Protein AF-A0A918C6N3-F1 (afdb_monomer)

Nearest PDB structures (foldseek):
  7cww-assembly1_A  TM=4.106E-01  e=6.142E-01  Streptomyces laurentii
  2q3v-assembly1_A  TM=5.519E-01  e=2.098E+00  Arabidopsis thaliana
  3nrb-assembly1_A  TM=4.940E-01  e=1.251E+00  Pseudomonas putida KT2440
  8eq9-assembly1_AAA  TM=5.009E-01  e=3.092E+00  Homo sapiens
  6sgb-assembly1_FQ  TM=4.267E-01  e=2.717E+00  Trypanosoma brucei brucei

Organism: NCBI:txid28893

Sequence (65 aa):
MRHFSQANPAGPGCDSVPALLRRLADSIEALAPAEIQDVVIASEMAEHGPWRSGTVYFHLPEDED

Foldseek 3Di:
DDKDKDWDDPDACLVPPVVQVVVVVVVCVVVPPKAWDDKDWDFDQDPNGTRIMIMTDIDDPVNVD

Solvent-accessible surface area (backbone atoms only — not comparable to full-atom values): 3806 Å² total; per-residue (Å²): 123,50,74,52,72,52,62,42,62,88,49,90,65,13,48,43,61,71,65,40,52,52,53,51,48,57,51,55,63,73,52,61,76,58,51,76,75,49,77,49,77,50,70,45,90,46,97,65,40,45,35,31,33,40,36,41,32,30,36,48,75,84,68,76,116

Secondary structure (DSSP, 8-state):
-EEEEEEPPSSTTTT-HHHHHHHHHHHHHHT-S-EEEEEEEEEEEETTEEEEEEEEEEE-GGG--

Structure (mmCIF, N/CA/C/O backbone):
data_AF-A0A918C6N3-F1
#
_entry.id   AF-A0A918C6N3-F1
#
loop_
_atom_site.group_PDB
_atom_site.id
_atom_site.type_symbol
_atom_site.label_atom_id
_atom_site.label_alt_id
_atom_site.label_co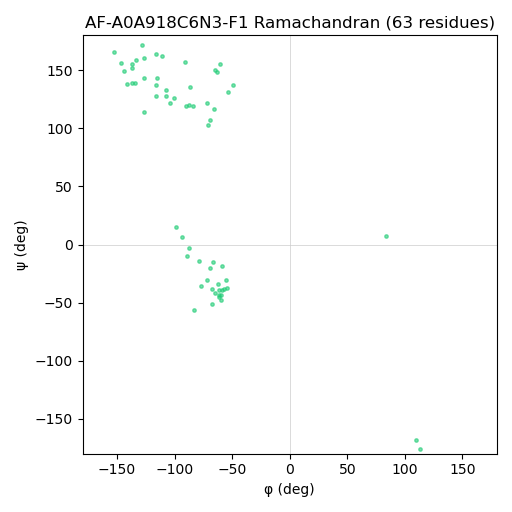mp_id
_atom_site.label_asym_id
_atom_site.label_entity_id
_atom_site.label_seq_id
_atom_site.pdbx_PDB_ins_code
_atom_site.Cartn_x
_atom_site.Cartn_y
_atom_site.Cartn_z
_atom_site.occupancy
_atom_site.B_iso_or_equiv
_atom_site.auth_seq_id
_atom_site.auth_comp_id
_atom_site.auth_asym_id
_atom_site.auth_atom_id
_atom_site.pdbx_PDB_model_num
ATOM 1 N N . MET A 1 1 ? -0.429 4.300 17.440 1.00 87.88 1 MET A N 1
ATOM 2 C CA . MET A 1 1 ? 0.098 4.484 16.064 1.00 87.88 1 MET A CA 1
ATOM 3 C C . MET A 1 1 ? 0.931 3.274 15.688 1.00 87.88 1 MET A C 1
ATOM 5 O O . MET A 1 1 ? 2.029 3.077 16.206 1.00 87.88 1 MET A O 1
ATOM 9 N N . ARG A 1 2 ? 0.375 2.448 14.808 1.00 95.44 2 ARG A N 1
ATOM 10 C CA . ARG A 1 2 ? 0.981 1.230 14.267 1.00 95.44 2 ARG A CA 1
ATOM 11 C C . ARG A 1 2 ? 1.303 1.464 12.792 1.00 95.44 2 ARG A C 1
ATOM 13 O O . ARG A 1 2 ? 0.787 2.403 12.184 1.00 95.44 2 ARG A O 1
ATOM 20 N N . HIS A 1 3 ? 2.174 0.643 12.216 1.00 97.44 3 HIS A N 1
ATOM 21 C CA . HIS A 1 3 ? 2.461 0.725 10.789 1.00 97.44 3 HIS A CA 1
ATOM 22 C C . HIS A 1 3 ? 2.774 -0.636 10.178 1.00 97.44 3 HIS A C 1
ATOM 24 O O . HIS A 1 3 ? 3.241 -1.546 10.863 1.00 97.44 3 HIS A O 1
ATOM 30 N N . PHE A 1 4 ? 2.558 -0.751 8.871 1.00 98.06 4 PHE A N 1
ATOM 31 C CA . PHE A 1 4 ? 3.080 -1.849 8.063 1.00 98.06 4 PHE A CA 1
ATOM 32 C C . PHE A 1 4 ? 3.624 -1.314 6.739 1.00 98.06 4 PHE A C 1
ATOM 34 O O . PHE A 1 4 ? 3.204 -0.258 6.267 1.00 98.06 4 PHE A O 1
ATOM 41 N N . SER A 1 5 ? 4.558 -2.048 6.139 1.00 98.06 5 SER A N 1
ATOM 42 C CA . SER A 1 5 ? 5.143 -1.697 4.846 1.00 98.06 5 SER A CA 1
ATOM 43 C C . SER A 1 5 ? 5.024 -2.858 3.871 1.00 98.06 5 SER A C 1
ATOM 45 O O . SER A 1 5 ? 5.179 -4.020 4.248 1.00 98.06 5 SER A O 1
ATOM 47 N N . GLN A 1 6 ? 4.775 -2.541 2.606 1.00 98.12 6 GLN A N 1
ATOM 48 C CA . GLN A 1 6 ? 4.742 -3.498 1.505 1.00 98.12 6 GLN A CA 1
ATOM 49 C C . GLN A 1 6 ? 5.455 -2.919 0.290 1.00 98.12 6 GLN A C 1
ATOM 51 O O . GLN A 1 6 ? 5.489 -1.708 0.084 1.00 98.12 6 GLN A O 1
ATOM 56 N N . ALA A 1 7 ? 6.015 -3.794 -0.535 1.00 97.25 7 ALA A N 1
ATOM 57 C CA . ALA A 1 7 ? 6.665 -3.416 -1.778 1.00 97.25 7 ALA A CA 1
ATOM 58 C C . ALA A 1 7 ? 6.087 -4.199 -2.954 1.00 97.25 7 ALA A C 1
ATOM 60 O O . ALA A 1 7 ? 5.488 -5.271 -2.796 1.00 97.25 7 ALA A O 1
ATOM 61 N N . ASN A 1 8 ? 6.296 -3.679 -4.160 1.00 97.38 8 ASN A N 1
ATOM 62 C CA . ASN A 1 8 ? 6.082 -4.474 -5.357 1.00 97.38 8 ASN A CA 1
ATOM 63 C C . ASN A 1 8 ? 7.007 -5.709 -5.354 1.00 9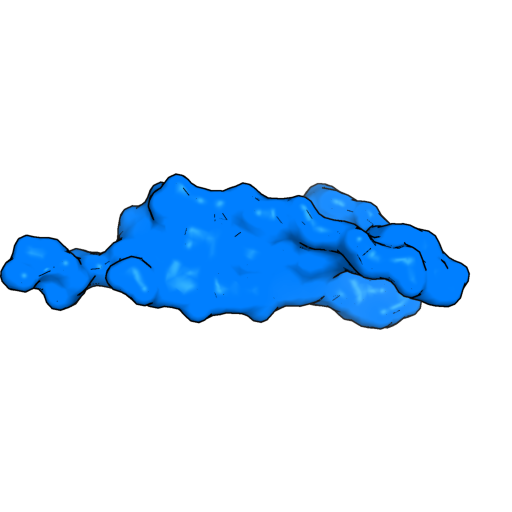7.38 8 ASN A C 1
ATOM 65 O O . ASN A 1 8 ? 8.036 -5.682 -4.685 1.00 97.38 8 ASN A O 1
ATOM 69 N N . PRO A 1 9 ? 6.692 -6.819 -6.046 1.00 95.56 9 PRO A N 1
ATOM 70 C CA . PRO A 1 9 ? 7.664 -7.892 -6.186 1.00 95.56 9 PRO A CA 1
ATOM 71 C C . PRO A 1 9 ? 8.851 -7.360 -6.996 1.00 95.56 9 PRO A C 1
ATOM 73 O O . PRO A 1 9 ? 8.683 -6.479 -7.845 1.00 95.56 9 PRO A O 1
ATOM 76 N N . ALA A 1 10 ? 10.042 -7.890 -6.734 1.00 92.56 10 ALA A N 1
ATOM 77 C CA . ALA A 1 10 ? 11.191 -7.624 -7.586 1.00 92.56 10 ALA A CA 1
ATOM 78 C C . ALA A 1 10 ? 10.939 -8.186 -8.996 1.00 92.56 10 ALA A C 1
ATOM 80 O O . ALA A 1 10 ? 10.260 -9.204 -9.151 1.00 92.56 10 ALA A O 1
ATOM 81 N N . GLY A 1 11 ? 11.498 -7.533 -10.014 1.00 93.12 11 GLY A N 1
ATOM 82 C CA . GLY A 1 11 ? 11.319 -7.930 -11.411 1.00 93.12 11 GLY A CA 1
ATOM 83 C C . GLY A 1 11 ? 10.449 -6.964 -12.221 1.00 93.12 11 GLY A C 1
ATOM 84 O O . GLY A 1 11 ? 10.157 -5.853 -11.775 1.00 93.12 11 GLY A O 1
ATOM 85 N N . PRO A 1 12 ? 10.029 -7.374 -13.429 1.00 93.44 12 PRO A N 1
ATOM 86 C CA . PRO A 1 12 ? 9.153 -6.576 -14.278 1.00 93.44 12 PRO A CA 1
ATOM 87 C C . PRO A 1 12 ? 7.874 -6.134 -13.554 1.00 93.44 12 PRO A C 1
ATOM 89 O O . PRO A 1 12 ? 7.184 -6.941 -12.934 1.00 93.44 12 PRO A O 1
ATOM 92 N N . GLY A 1 13 ? 7.550 -4.843 -13.653 1.00 92.44 13 GLY A N 1
ATOM 93 C CA . GLY A 1 13 ? 6.393 -4.247 -12.978 1.00 92.44 13 GLY A CA 1
ATOM 94 C C . GLY A 1 13 ? 6.647 -3.844 -11.522 1.00 92.44 13 GLY A C 1
ATOM 95 O O . GLY A 1 13 ? 5.707 -3.421 -10.840 1.00 92.44 13 GLY A O 1
ATOM 96 N N . CYS A 1 14 ? 7.896 -3.924 -11.040 1.00 95.38 14 CYS A N 1
ATOM 97 C CA . CYS A 1 14 ? 8.279 -3.415 -9.721 1.00 95.38 14 CYS A CA 1
ATOM 98 C C . CYS A 1 14 ? 8.003 -1.906 -9.556 1.00 95.38 14 CYS A C 1
ATOM 100 O O . CYS A 1 14 ? 7.870 -1.419 -8.433 1.00 95.38 14 CYS A O 1
ATOM 102 N N . ASP A 1 15 ? 7.830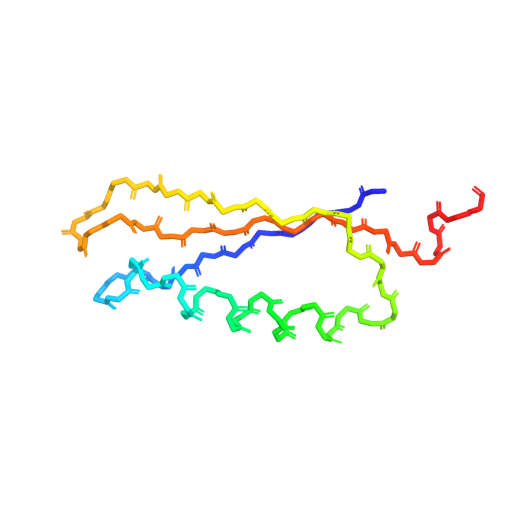 -1.183 -10.658 1.00 96.00 15 ASP A N 1
ATOM 103 C CA . ASP A 1 15 ? 7.569 0.251 -10.754 1.00 96.00 15 ASP A CA 1
ATOM 104 C C . ASP A 1 15 ? 6.082 0.645 -10.731 1.00 96.00 15 ASP A C 1
ATOM 106 O O . ASP A 1 15 ? 5.748 1.828 -10.587 1.00 96.00 15 ASP A O 1
ATOM 110 N N . SER A 1 16 ? 5.182 -0.336 -10.824 1.00 96.94 16 SER A N 1
ATOM 111 C CA . SER A 1 16 ? 3.743 -0.115 -10.950 1.00 96.94 16 SER A CA 1
ATOM 112 C C . SER A 1 16 ? 3.115 0.418 -9.660 1.00 96.94 16 SER A C 1
ATOM 114 O O . SER A 1 16 ? 2.823 -0.327 -8.721 1.00 96.94 16 SER A O 1
ATOM 116 N N . VAL A 1 17 ? 2.839 1.723 -9.628 1.00 96.75 17 VAL A N 1
ATOM 117 C CA . VAL A 1 17 ? 2.090 2.371 -8.537 1.00 96.75 17 VAL A CA 1
ATOM 118 C C . VAL A 1 17 ? 0.675 1.784 -8.381 1.00 96.75 17 VAL A C 1
ATOM 120 O O . VAL A 1 17 ? 0.297 1.471 -7.253 1.00 96.75 17 VAL A O 1
ATOM 123 N N . PRO A 1 18 ? -0.108 1.530 -9.453 1.00 98.06 18 PRO A N 1
ATOM 124 C CA . PRO A 1 18 ? -1.431 0.921 -9.300 1.00 98.06 18 PRO A CA 1
ATOM 125 C C . PRO A 1 18 ? -1.395 -0.486 -8.689 1.00 98.06 18 PRO A C 1
ATOM 127 O O . PRO A 1 18 ? -2.313 -0.863 -7.964 1.00 98.06 18 PRO A O 1
ATOM 130 N N . ALA A 1 19 ? -0.362 -1.286 -8.978 1.00 97.56 19 ALA A N 1
ATOM 131 C CA . ALA A 1 19 ? -0.216 -2.617 -8.384 1.00 97.56 19 ALA A CA 1
ATOM 132 C C . ALA A 1 19 ? 0.160 -2.558 -6.895 1.00 97.56 19 ALA A C 1
ATOM 134 O O . ALA A 1 19 ? -0.212 -3.457 -6.139 1.00 97.56 19 ALA A O 1
ATOM 135 N N . LEU A 1 20 ? 0.891 -1.522 -6.473 1.00 98.31 20 LEU A N 1
ATOM 136 C CA . LEU A 1 20 ? 1.158 -1.264 -5.059 1.00 98.31 20 LEU A CA 1
ATOM 137 C C . LEU A 1 20 ? -0.137 -0.878 -4.333 1.00 98.31 20 LEU A C 1
ATOM 139 O O . LEU A 1 20 ? -0.485 -1.505 -3.339 1.00 98.31 20 LEU A O 1
ATOM 143 N N . LEU A 1 21 ? -0.878 0.100 -4.867 1.00 98.25 21 LEU A N 1
ATOM 144 C CA . LEU A 1 21 ? -2.097 0.617 -4.235 1.00 98.25 21 LEU A CA 1
ATOM 145 C C . LEU A 1 21 ? -3.163 -0.461 -4.021 1.00 98.25 21 LEU A C 1
ATOM 147 O O . LEU A 1 21 ? -3.787 -0.480 -2.967 1.00 98.25 21 LEU A O 1
ATOM 151 N N . ARG A 1 22 ? -3.343 -1.384 -4.977 1.00 98.31 22 ARG A N 1
ATOM 152 C CA . ARG A 1 22 ? -4.283 -2.507 -4.805 1.00 98.31 22 ARG A CA 1
ATOM 153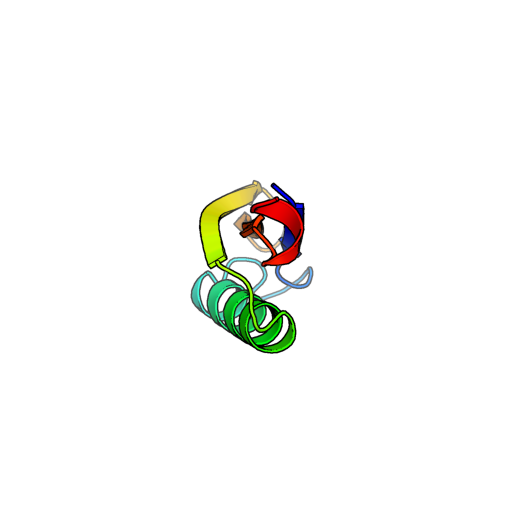 C C . ARG A 1 22 ? -3.898 -3.412 -3.634 1.00 98.31 22 ARG A C 1
ATOM 155 O O . ARG A 1 22 ? -4.744 -3.710 -2.812 1.00 98.31 22 ARG A O 1
ATOM 162 N N . ARG A 1 23 ? -2.618 -3.768 -3.497 1.00 97.62 23 ARG A N 1
ATOM 163 C CA . ARG A 1 23 ? -2.157 -4.616 -2.382 1.00 97.62 23 ARG A CA 1
ATOM 164 C C . ARG A 1 23 ? -2.250 -3.940 -1.023 1.00 97.62 23 ARG A C 1
ATOM 166 O O . ARG A 1 23 ? -2.596 -4.593 -0.040 1.00 97.62 23 ARG A O 1
ATOM 173 N N . LEU A 1 24 ? -1.954 -2.640 -0.976 1.00 98.19 24 LEU A N 1
ATOM 174 C CA . LEU A 1 24 ? -2.167 -1.854 0.235 1.00 98.19 24 LEU A CA 1
ATOM 175 C C . LEU A 1 24 ? -3.653 -1.844 0.602 1.00 98.19 24 LEU A C 1
ATOM 177 O O . LEU A 1 24 ? -3.970 -2.065 1.764 1.00 98.19 24 LEU A O 1
ATOM 181 N N . ALA A 1 25 ? -4.546 -1.656 -0.375 1.00 97.69 25 ALA A N 1
ATOM 182 C CA . ALA A 1 25 ? -5.989 -1.707 -0.153 1.00 97.69 25 ALA A CA 1
ATOM 183 C C . ALA A 1 25 ? -6.440 -3.076 0.385 1.00 97.69 25 ALA A C 1
ATOM 185 O O . ALA A 1 25 ? -7.106 -3.109 1.415 1.00 97.69 25 ALA A O 1
ATOM 186 N N . ASP A 1 26 ? -5.993 -4.181 -0.225 1.00 98.12 26 ASP A N 1
ATOM 187 C CA . ASP A 1 26 ? -6.298 -5.54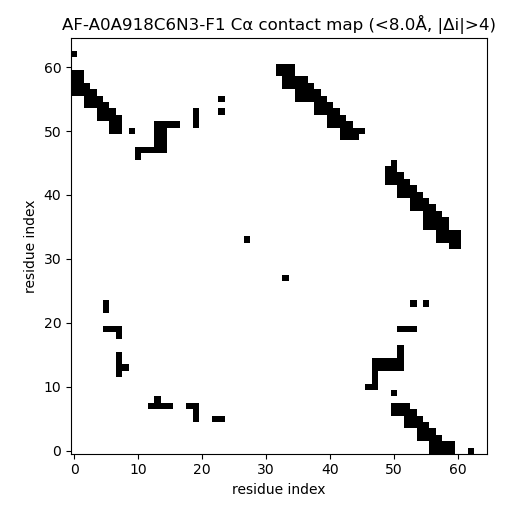4 0.246 1.00 98.12 26 ASP A CA 1
ATOM 188 C C . ASP A 1 26 ? -5.844 -5.754 1.707 1.00 98.12 26 ASP A C 1
ATOM 190 O O . ASP A 1 26 ? -6.517 -6.399 2.510 1.00 98.12 26 ASP A O 1
ATOM 194 N N . SER A 1 27 ? -4.694 -5.182 2.077 1.00 97.62 27 SER A N 1
ATOM 195 C CA . SER A 1 27 ? -4.134 -5.311 3.429 1.00 97.62 27 SER A CA 1
ATOM 196 C C . SER A 1 27 ? -4.839 -4.410 4.444 1.00 97.62 27 SER A C 1
ATOM 198 O O . SER A 1 27 ? -5.019 -4.809 5.591 1.00 97.62 27 SER A O 1
ATOM 200 N N . ILE A 1 28 ? -5.261 -3.211 4.031 1.00 96.75 28 ILE A N 1
ATOM 201 C CA . ILE A 1 28 ? -6.077 -2.300 4.845 1.00 96.75 28 ILE A CA 1
ATOM 202 C C . ILE A 1 28 ? -7.448 -2.924 5.126 1.00 96.75 28 ILE A C 1
ATOM 204 O O . ILE A 1 28 ? -7.915 -2.869 6.260 1.00 96.75 28 ILE A O 1
ATOM 208 N N . GLU A 1 29 ? -8.070 -3.561 4.133 1.00 96.94 29 GLU A N 1
ATOM 209 C CA . GLU A 1 29 ? -9.352 -4.253 4.310 1.00 96.94 29 GLU A CA 1
ATOM 210 C C . GLU A 1 29 ? -9.240 -5.398 5.332 1.00 96.94 29 GLU A C 1
ATOM 212 O O . GLU A 1 29 ? -10.106 -5.551 6.192 1.00 96.94 29 GLU A O 1
ATOM 217 N N . ALA A 1 30 ? -8.127 -6.140 5.314 1.00 96.12 30 ALA A N 1
ATOM 218 C CA . ALA A 1 30 ? -7.860 -7.213 6.271 1.00 96.12 30 ALA A CA 1
ATOM 219 C C . ALA A 1 30 ? -7.594 -6.732 7.714 1.00 96.12 30 ALA A C 1
ATOM 221 O O . ALA A 1 30 ? -7.724 -7.526 8.644 1.00 96.12 30 ALA A O 1
ATOM 222 N N . LEU A 1 31 ? -7.218 -5.463 7.917 1.00 93.69 31 LEU A N 1
ATOM 223 C CA . LEU A 1 31 ? -6.979 -4.889 9.249 1.00 93.69 31 LEU A CA 1
ATOM 224 C C . LEU A 1 31 ? -8.261 -4.515 10.001 1.00 93.69 31 LEU A C 1
ATOM 226 O O . LEU A 1 31 ? -8.173 -4.225 11.192 1.00 93.69 31 LEU A O 1
ATOM 230 N N . ALA A 1 32 ? -9.416 -4.456 9.327 1.00 84.75 32 ALA A N 1
ATOM 231 C CA . ALA A 1 32 ? -10.632 -3.863 9.875 1.00 84.75 32 ALA A CA 1
ATOM 232 C C . ALA A 1 32 ? -10.977 -4.363 11.299 1.00 84.75 32 ALA A C 1
ATOM 234 O O . ALA A 1 32 ? -10.946 -5.573 11.543 1.00 84.75 32 ALA A O 1
ATOM 235 N N . PRO A 1 33 ? -11.395 -3.467 12.219 1.00 89.25 33 PRO A N 1
ATOM 236 C CA . PRO A 1 33 ? -11.544 -2.012 12.071 1.00 89.25 33 PRO A CA 1
ATOM 237 C C . PRO A 1 33 ? -10.236 -1.254 12.387 1.00 89.25 33 PRO A C 1
ATOM 239 O O . PRO A 1 33 ? -9.745 -1.328 13.505 1.00 89.25 33 PRO A O 1
ATOM 242 N N . ALA A 1 34 ? -9.693 -0.494 11.430 1.00 94.12 34 ALA A N 1
ATOM 243 C CA . ALA A 1 34 ? -8.517 0.364 11.623 1.00 94.12 34 ALA A CA 1
ATOM 244 C C . ALA A 1 34 ? -8.750 1.752 11.001 1.00 94.12 34 ALA A C 1
ATOM 246 O O . ALA A 1 34 ? -9.281 1.845 9.892 1.00 94.12 34 ALA A O 1
ATOM 247 N N . GLU A 1 35 ? -8.331 2.819 11.684 1.00 95.69 35 GLU A N 1
ATOM 248 C CA . GLU A 1 35 ? -8.308 4.179 11.133 1.00 95.69 35 GLU A CA 1
ATOM 249 C C . GLU A 1 35 ? -6.956 4.431 10.464 1.00 95.69 35 GLU A C 1
ATOM 251 O O . GLU A 1 35 ? -5.908 4.378 11.112 1.00 95.69 35 GLU A O 1
ATOM 256 N N . ILE A 1 36 ? -6.963 4.702 9.158 1.00 96.75 36 ILE A N 1
ATOM 257 C CA . ILE A 1 36 ? -5.735 4.996 8.417 1.00 96.75 36 ILE A CA 1
ATOM 258 C C . ILE A 1 36 ? -5.386 6.472 8.583 1.00 96.75 36 ILE A C 1
ATOM 260 O O . ILE A 1 36 ? -6.139 7.342 8.154 1.00 96.75 36 ILE A O 1
ATOM 264 N N . GLN A 1 37 ? -4.215 6.727 9.161 1.00 96.94 37 GLN A N 1
ATOM 265 C CA . GLN A 1 37 ? -3.671 8.065 9.346 1.00 96.94 37 GLN A CA 1
ATOM 266 C C . GLN A 1 37 ? -2.957 8.542 8.080 1.00 96.94 37 GLN A C 1
ATOM 268 O O . GLN A 1 37 ? -3.314 9.575 7.527 1.00 96.94 37 GLN A O 1
ATOM 273 N N . ASP A 1 38 ? -1.966 7.777 7.610 1.00 97.94 38 ASP A N 1
ATOM 274 C CA . ASP A 1 38 ? -1.108 8.170 6.491 1.00 97.94 38 ASP A CA 1
ATOM 275 C C . ASP A 1 38 ? -0.720 6.977 5.618 1.00 97.94 38 ASP A C 1
ATOM 277 O O . ASP A 1 38 ? -0.526 5.855 6.093 1.00 97.94 38 ASP A O 1
ATOM 281 N N . VAL A 1 39 ? -0.523 7.246 4.326 1.00 97.94 39 VAL A N 1
ATOM 282 C CA . VAL A 1 39 ? 0.087 6.309 3.375 1.00 97.94 39 VAL A CA 1
ATOM 283 C C . VAL A 1 39 ? 1.247 7.003 2.671 1.00 97.94 39 VAL A C 1
ATOM 285 O O . VAL A 1 39 ? 1.053 7.941 1.899 1.00 97.94 39 VAL A O 1
ATOM 288 N N . VAL A 1 40 ? 2.464 6.520 2.910 1.00 98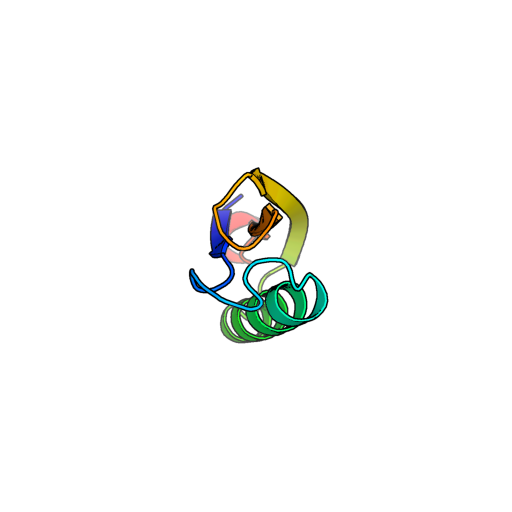.12 40 VAL A N 1
ATOM 289 C CA . VAL A 1 40 ? 3.693 7.058 2.315 1.00 98.12 40 VAL A CA 1
ATOM 290 C C . VAL A 1 40 ? 4.166 6.122 1.215 1.00 98.12 40 VAL A C 1
ATOM 292 O O . VAL A 1 40 ? 4.446 4.959 1.483 1.00 98.12 40 VAL A O 1
ATOM 295 N N . ILE A 1 41 ? 4.289 6.627 -0.014 1.00 97.50 41 ILE A N 1
ATOM 296 C CA . ILE A 1 41 ? 4.840 5.876 -1.149 1.00 97.50 41 ILE A CA 1
ATOM 297 C C . ILE A 1 41 ? 6.288 6.301 -1.374 1.00 97.50 41 ILE A C 1
ATOM 299 O O . ILE A 1 41 ? 6.572 7.483 -1.569 1.00 97.50 41 ILE A O 1
ATOM 303 N N . ALA A 1 42 ? 7.189 5.326 -1.403 1.00 97.00 42 ALA A N 1
ATOM 304 C CA . ALA A 1 42 ? 8.599 5.520 -1.698 1.00 97.00 42 ALA A CA 1
ATOM 305 C C . ALA A 1 42 ? 8.997 4.796 -2.991 1.00 97.00 42 ALA A C 1
ATOM 307 O O . ALA A 1 42 ? 8.281 3.938 -3.524 1.00 97.00 42 ALA A O 1
ATOM 308 N N . SER A 1 43 ? 10.158 5.172 -3.519 1.00 95.94 43 SER A N 1
ATOM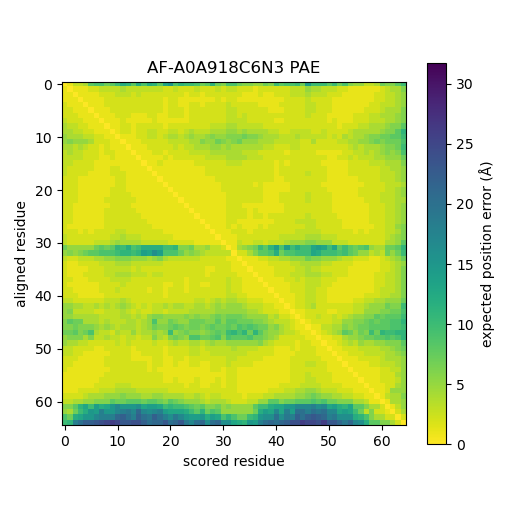 309 C CA . SER A 1 43 ? 10.790 4.463 -4.624 1.00 95.94 43 SER A CA 1
ATOM 310 C C . SER A 1 43 ? 12.292 4.388 -4.447 1.00 95.94 43 SER A C 1
ATOM 312 O O . SER A 1 43 ? 12.919 5.400 -4.135 1.00 95.94 43 SER A O 1
ATOM 314 N N . GLU A 1 44 ? 12.854 3.224 -4.741 1.00 94.94 44 GLU A N 1
ATOM 315 C CA . GLU A 1 44 ? 14.294 2.986 -4.808 1.00 94.94 44 GLU A CA 1
ATOM 316 C C . GLU A 1 44 ? 14.689 2.630 -6.245 1.00 94.94 44 GLU A C 1
ATOM 318 O O . GLU A 1 44 ? 13.930 1.974 -6.954 1.00 94.94 44 GLU A O 1
ATOM 323 N N . MET A 1 45 ? 15.855 3.074 -6.715 1.00 94.69 45 MET A N 1
ATOM 324 C CA . MET A 1 45 ? 16.318 2.716 -8.057 1.00 94.69 45 MET A CA 1
ATOM 325 C C . MET A 1 45 ? 16.738 1.240 -8.088 1.00 94.69 45 MET A C 1
ATOM 327 O O . MET A 1 45 ? 17.643 0.853 -7.355 1.00 94.69 45 MET A O 1
ATOM 331 N N . ALA A 1 46 ? 16.123 0.433 -8.953 1.00 89.94 46 ALA A N 1
ATOM 332 C CA . ALA A 1 46 ? 16.465 -0.976 -9.147 1.00 89.94 46 ALA A CA 1
ATOM 333 C C . ALA A 1 46 ? 16.690 -1.298 -10.635 1.00 89.94 46 ALA A C 1
ATOM 335 O O . ALA A 1 46 ? 16.418 -0.481 -11.515 1.00 89.94 46 ALA A O 1
ATOM 336 N N . GLU A 1 47 ? 17.171 -2.512 -10.922 1.00 89.94 47 GLU A N 1
ATOM 337 C CA . GLU A 1 47 ? 17.499 -2.980 -12.281 1.00 89.94 47 GLU A CA 1
ATOM 338 C C . GLU A 1 47 ? 16.327 -2.847 -13.270 1.00 89.94 47 GLU A C 1
ATOM 340 O O . GLU A 1 47 ? 16.519 -2.487 -14.428 1.00 89.94 47 GLU A O 1
ATOM 345 N N . HIS A 1 48 ? 15.101 -3.095 -12.805 1.00 86.75 48 HIS A N 1
ATOM 346 C CA . HIS A 1 48 ? 13.892 -3.105 -13.637 1.00 86.75 48 HIS A CA 1
ATOM 347 C C . HIS A 1 48 ? 13.083 -1.802 -13.576 1.00 86.75 48 HIS A C 1
ATOM 349 O O . HIS A 1 48 ? 11.929 -1.777 -14.001 1.00 86.75 48 HIS A O 1
ATOM 355 N N . GLY A 1 49 ? 13.680 -0.726 -13.057 1.00 88.12 49 GLY A N 1
ATOM 356 C CA . GLY A 1 49 ? 13.019 0.557 -12.834 1.00 88.12 49 GLY A CA 1
ATOM 357 C C . GLY A 1 49 ? 12.886 0.902 -11.347 1.00 88.12 49 GLY A C 1
ATOM 358 O O . GLY A 1 49 ? 13.418 0.194 -10.489 1.00 88.12 49 GLY A O 1
ATOM 359 N N . PRO A 1 50 ? 12.212 2.017 -11.015 1.00 93.44 50 PRO A N 1
ATOM 360 C CA . PRO A 1 50 ? 12.071 2.463 -9.636 1.00 93.44 50 PRO A CA 1
ATOM 361 C C . PRO A 1 50 ? 11.170 1.502 -8.859 1.00 93.44 50 PRO A C 1
ATOM 363 O O . PRO A 1 50 ? 9.955 1.510 -9.033 1.00 93.44 50 PRO A O 1
ATOM 366 N N . TRP A 1 51 ? 11.744 0.700 -7.973 1.00 97.12 51 TRP A N 1
ATOM 367 C CA . TRP A 1 51 ? 11.011 -0.243 -7.147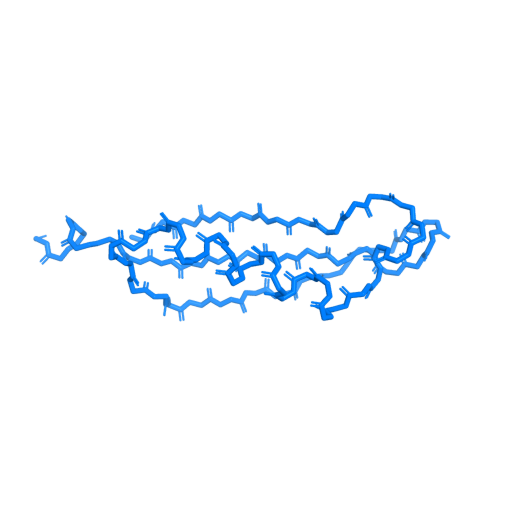 1.00 97.12 51 TRP A CA 1
ATOM 368 C C . TRP A 1 51 ? 10.100 0.496 -6.160 1.00 97.12 51 TRP A C 1
ATOM 370 O O . TRP A 1 51 ? 10.580 1.257 -5.319 1.00 97.12 51 TRP A O 1
ATOM 380 N N . ARG A 1 52 ? 8.779 0.306 -6.277 1.00 97.31 52 ARG A N 1
ATOM 381 C CA . ARG A 1 52 ? 7.783 0.984 -5.432 1.00 97.31 52 ARG A CA 1
ATOM 382 C C . ARG A 1 52 ? 7.529 0.238 -4.133 1.00 97.31 52 ARG A C 1
ATOM 384 O O . ARG A 1 52 ? 7.262 -0.967 -4.141 1.00 97.31 52 ARG A O 1
ATOM 391 N N . SER A 1 53 ? 7.489 0.995 -3.046 1.00 97.94 53 SER A N 1
ATOM 392 C CA . SER A 1 53 ? 7.037 0.544 -1.734 1.00 97.94 53 SER A CA 1
ATOM 393 C C . SER A 1 53 ? 6.079 1.548 -1.107 1.00 97.94 53 SER A C 1
ATOM 395 O O . SER A 1 53 ? 6.024 2.713 -1.503 1.00 97.94 53 SER A O 1
ATOM 397 N N . GLY A 1 54 ? 5.277 1.072 -0.163 1.00 98.38 54 GLY A N 1
ATOM 398 C CA . GLY A 1 54 ? 4.321 1.866 0.586 1.00 98.38 54 GLY A CA 1
ATOM 399 C C . GLY A 1 54 ? 4.356 1.503 2.062 1.00 98.38 54 GLY A C 1
ATOM 400 O O . GLY A 1 54 ? 4.436 0.322 2.399 1.00 98.38 54 GLY A O 1
ATOM 401 N N . THR A 1 55 ? 4.278 2.509 2.923 1.00 98.56 55 THR A N 1
ATOM 402 C CA . THR A 1 55 ? 4.107 2.356 4.369 1.00 98.56 55 THR A CA 1
ATOM 403 C C . THR A 1 55 ? 2.772 2.961 4.762 1.00 98.56 55 THR A C 1
ATOM 405 O O . THR A 1 55 ? 2.491 4.105 4.411 1.00 98.56 55 THR A O 1
ATOM 408 N N . VAL A 1 56 ? 1.960 2.193 5.479 1.00 98.44 56 VAL A N 1
ATOM 409 C CA . VAL A 1 56 ? 0.659 2.617 5.996 1.00 98.44 56 VAL A CA 1
ATOM 410 C C . VAL A 1 56 ? 0.784 2.803 7.495 1.00 98.44 56 VAL A C 1
ATOM 412 O O . VAL A 1 56 ? 1.238 1.893 8.190 1.00 98.44 56 VAL A O 1
ATOM 415 N N . TYR A 1 57 ? 0.366 3.965 7.975 1.00 97.94 57 TYR A N 1
ATOM 416 C CA . TYR A 1 57 ? 0.279 4.322 9.381 1.00 97.94 57 TYR A CA 1
ATOM 417 C C . TYR A 1 57 ? -1.183 4.363 9.797 1.00 97.94 57 TYR A C 1
ATOM 419 O O . TYR A 1 57 ? -2.018 4.920 9.084 1.00 97.94 57 TYR A O 1
ATOM 427 N N . PHE A 1 58 ? -1.501 3.747 10.929 1.00 97.06 58 PHE A N 1
ATOM 428 C CA . PHE A 1 58 ? -2.883 3.561 11.350 1.00 97.06 58 PHE A CA 1
ATOM 429 C C . PHE A 1 58 ? -3.025 3.465 12.869 1.00 97.06 58 PHE A C 1
ATOM 431 O O . PHE A 1 58 ? -2.052 3.250 13.605 1.00 97.06 58 PHE A O 1
ATOM 438 N N . HIS A 1 59 ? -4.264 3.602 13.321 1.00 95.44 59 HIS A N 1
ATOM 439 C CA . HIS A 1 59 ? -4.697 3.399 14.695 1.00 95.44 59 HIS A CA 1
ATOM 440 C C . HIS A 1 59 ? -5.681 2.229 14.737 1.00 95.44 59 HIS A C 1
ATOM 442 O O . HIS A 1 59 ? -6.530 2.089 13.854 1.00 95.44 59 HIS A O 1
ATOM 448 N N . LEU A 1 60 ? -5.536 1.361 15.738 1.00 92.38 60 LEU A N 1
ATOM 449 C CA . LEU A 1 60 ? -6.585 0.401 16.081 1.00 92.38 60 LEU A CA 1
ATOM 450 C C . LEU A 1 60 ? -7.506 1.019 17.141 1.00 92.38 60 LEU A C 1
ATOM 452 O O . LEU A 1 60 ? -7.040 1.882 17.877 1.00 92.38 60 LEU A O 1
ATOM 456 N N . PRO A 1 61 ? -8.759 0.555 17.279 1.00 88.19 61 PRO A N 1
ATOM 457 C CA . PRO A 1 61 ? -9.684 1.054 18.298 1.00 88.19 61 PRO A CA 1
ATOM 458 C C . PRO A 1 61 ? -9.122 0.962 19.722 1.00 88.19 61 PRO A C 1
ATOM 460 O O . PRO A 1 61 ? -9.417 1.791 20.565 1.00 88.19 61 PRO A O 1
ATOM 463 N N . GLU A 1 62 ? -8.270 -0.034 19.978 1.00 82.69 62 GLU A N 1
ATOM 464 C CA . GLU A 1 62 ? -7.562 -0.228 21.253 1.00 82.69 62 GLU A CA 1
ATOM 465 C C . GLU A 1 62 ? -6.538 0.881 21.563 1.00 82.69 62 GLU A C 1
ATOM 467 O O . GLU A 1 62 ? -6.026 0.952 22.674 1.00 82.69 62 GLU A O 1
ATOM 472 N N . ASP A 1 63 ? -6.172 1.703 20.576 1.00 77.94 63 ASP A N 1
ATOM 473 C CA . ASP A 1 63 ? -5.221 2.802 20.745 1.00 77.94 63 ASP A CA 1
ATOM 474 C C . ASP A 1 63 ? -5.926 4.108 21.213 1.00 77.94 63 ASP A C 1
ATOM 476 O O . ASP A 1 63 ? -5.231 5.104 21.420 1.00 77.94 63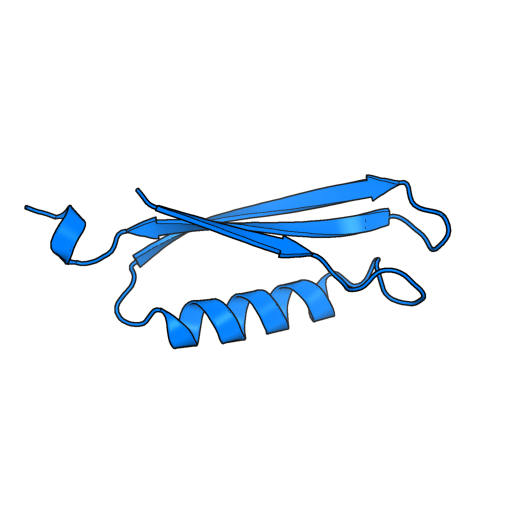 ASP A O 1
ATOM 480 N N . GLU A 1 64 ? -7.265 4.136 21.348 1.00 65.06 64 GLU A N 1
ATOM 481 C CA . GLU A 1 64 ? -8.066 5.314 21.763 1.00 65.06 64 GLU A CA 1
ATOM 482 C C . GLU A 1 64 ? -8.353 5.398 23.285 1.00 65.06 64 GLU A C 1
ATOM 484 O O . GLU A 1 64 ? -9.095 6.287 23.712 1.00 65.06 64 GLU A O 1
ATOM 489 N N . ASP A 1 65 ? -7.762 4.509 24.097 1.00 58.06 65 ASP A N 1
ATOM 490 C CA . ASP A 1 65 ? -7.920 4.447 25.567 1.00 58.06 65 ASP A CA 1
ATOM 491 C C . ASP A 1 65 ? -7.006 5.408 26.363 1.00 58.06 65 ASP A C 1
ATOM 493 O O . ASP A 1 65 ? -5.797 5.533 26.042 1.00 58.06 65 ASP A O 1
#

Mean predicted aligned error: 3.45 Å

Radius of gyration: 13.29 Å; Cα contacts (8 Å, |Δi|>4): 109; chains: 1; bounding box: 29×16×40 Å

pLDDT: mean 93.96, std 7.16, range [58.06, 98.56]